Protein AF-A0A9E1YYR1-F1 (afdb_monomer_lite)

Secondary structure (DSSP, 8-state):
--------------PPPP-----STT-----GGGHHHHHHHHHHHHHHHHTT--

Structure (mmCIF, N/CA/C/O backbone):
data_AF-A0A9E1YYR1-F1
#
_entry.id   AF-A0A9E1YYR1-F1
#
loop_
_atom_site.group_PDB
_atom_site.id
_atom_site.type_symbol
_atom_site.label_atom_id
_atom_site.label_alt_id
_atom_site.label_comp_id
_atom_site.label_asym_id
_atom_site.label_entity_id
_atom_site.label_seq_id
_atom_site.pdbx_PDB_ins_code
_atom_site.Cartn_x
_atom_site.Cartn_y
_atom_site.Cartn_z
_atom_site.occupancy
_atom_site.B_iso_or_equiv
_atom_site.auth_seq_id
_atom_site.auth_comp_id
_atom_site.auth_asym_id
_atom_site.auth_atom_id
_atom_site.pdbx_PDB_model_num
ATOM 1 N N . MET A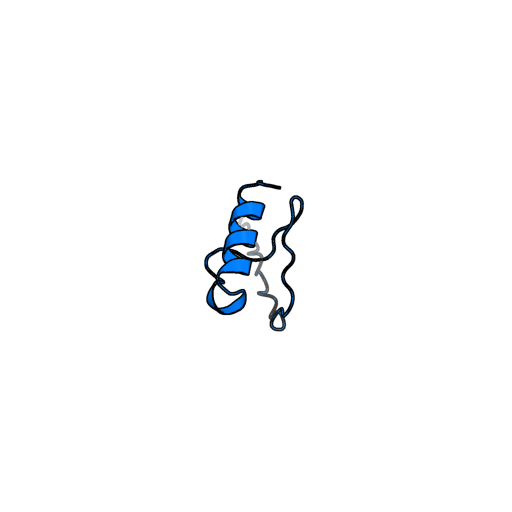 1 1 ? -37.912 24.422 -24.205 1.00 46.06 1 MET A N 1
ATOM 2 C CA . MET A 1 1 ? -37.154 23.159 -24.066 1.00 46.06 1 MET A CA 1
ATOM 3 C C . MET A 1 1 ? -36.070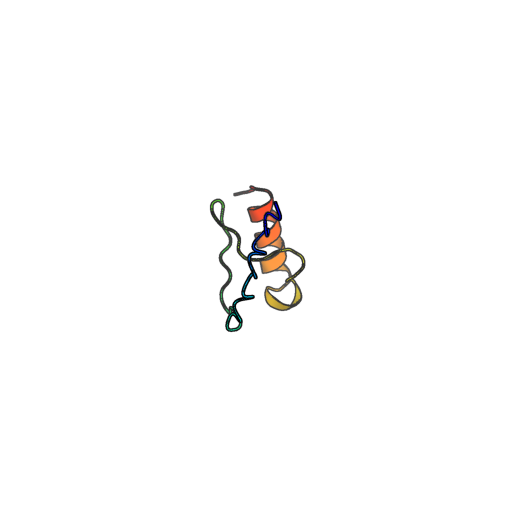 23.356 -23.015 1.00 46.06 1 MET A C 1
ATOM 5 O O . MET A 1 1 ? -35.108 24.052 -23.297 1.00 46.06 1 MET A O 1
ATOM 9 N N . ALA A 1 2 ? -36.235 22.814 -21.807 1.00 50.31 2 ALA A N 1
ATOM 10 C CA . ALA A 1 2 ? -35.208 22.854 -20.763 1.00 50.31 2 ALA A CA 1
ATOM 11 C C . ALA A 1 2 ? -34.820 21.413 -20.405 1.00 50.31 2 ALA A C 1
ATOM 13 O O . ALA A 1 2 ? -35.596 20.693 -19.781 1.00 50.31 2 ALA A O 1
ATOM 14 N N . THR A 1 3 ? -33.646 20.967 -20.849 1.00 52.69 3 THR A N 1
ATOM 15 C CA . THR A 1 3 ? -33.077 19.663 -20.488 1.00 52.69 3 THR A CA 1
ATOM 16 C C . THR A 1 3 ? -32.359 19.787 -19.146 1.00 52.69 3 THR A C 1
ATOM 18 O O . THR A 1 3 ? -31.301 20.406 -19.054 1.00 52.69 3 THR A O 1
ATOM 21 N N . ALA A 1 4 ? -32.945 19.220 -18.092 1.00 62.94 4 ALA A N 1
ATOM 22 C CA . ALA A 1 4 ? -32.366 19.204 -16.754 1.00 62.94 4 ALA A CA 1
ATOM 23 C C . ALA A 1 4 ? -31.291 18.108 -16.629 1.00 62.94 4 ALA A C 1
ATOM 25 O O . ALA A 1 4 ? -31.586 16.913 -16.629 1.00 62.94 4 ALA A O 1
ATOM 26 N N . THR A 1 5 ? -30.029 18.513 -16.484 1.00 64.56 5 THR A N 1
ATOM 27 C CA . THR A 1 5 ? -28.897 17.607 -16.245 1.00 64.56 5 THR A CA 1
ATOM 28 C C . THR A 1 5 ? -28.891 17.141 -14.785 1.00 64.56 5 THR A C 1
ATOM 30 O O . THR A 1 5 ? -28.567 17.897 -13.868 1.00 64.56 5 THR A O 1
ATOM 33 N N . ARG A 1 6 ? -29.239 15.872 -14.543 1.00 69.38 6 ARG A N 1
ATOM 34 C CA . ARG A 1 6 ? -29.216 15.248 -13.208 1.00 69.38 6 ARG A CA 1
ATOM 35 C C . ARG A 1 6 ? -27.771 15.094 -12.710 1.00 69.38 6 ARG A C 1
ATOM 37 O O . ARG A 1 6 ? -27.046 14.207 -13.151 1.00 69.38 6 ARG A O 1
ATOM 44 N N . ARG A 1 7 ? -27.349 15.922 -11.747 1.00 67.69 7 ARG A N 1
ATOM 45 C CA . ARG A 1 7 ? -26.058 15.763 -11.050 1.00 67.69 7 ARG A CA 1
ATOM 46 C C . ARG A 1 7 ? -26.067 14.500 -10.180 1.00 67.69 7 ARG A C 1
ATOM 48 O O . ARG A 1 7 ? -26.851 14.378 -9.240 1.00 67.69 7 ARG A O 1
ATOM 55 N N . LYS A 1 8 ? -25.167 13.562 -10.483 1.00 58.56 8 LYS A N 1
ATOM 56 C CA . LYS A 1 8 ? -24.930 12.336 -9.707 1.00 58.56 8 LYS A CA 1
ATOM 57 C C . LYS A 1 8 ? -24.176 12.706 -8.422 1.00 58.56 8 LYS A C 1
ATOM 59 O O . LYS A 1 8 ? -22.998 13.046 -8.466 1.00 58.56 8 LYS A O 1
ATOM 64 N N . LYS A 1 9 ? -24.867 12.686 -7.281 1.00 51.72 9 LYS A N 1
ATOM 65 C CA . LYS A 1 9 ? -24.288 12.970 -5.959 1.00 51.72 9 LYS A CA 1
ATOM 66 C C . LYS A 1 9 ? -23.474 11.749 -5.516 1.00 51.72 9 LYS A C 1
ATOM 68 O O . LYS A 1 9 ? -24.040 10.692 -5.254 1.00 51.72 9 LYS A O 1
ATOM 73 N N . THR A 1 10 ? -22.149 11.867 -5.488 1.00 60.41 10 THR A N 1
ATOM 74 C CA . THR A 1 10 ? -21.250 10.820 -4.992 1.00 60.41 10 THR A CA 1
ATOM 75 C C . THR A 1 10 ? -21.340 10.768 -3.469 1.00 60.41 10 THR A C 1
ATOM 77 O O . THR A 1 10 ? -20.847 11.636 -2.753 1.00 60.41 10 THR A O 1
ATOM 80 N N . THR A 1 11 ? -22.018 9.750 -2.948 1.00 59.69 11 THR A N 1
ATOM 81 C CA . THR A 1 11 ? -22.045 9.450 -1.516 1.00 59.69 11 THR A CA 1
ATOM 82 C C . THR A 1 11 ? -20.645 9.015 -1.080 1.00 59.69 11 THR A C 1
ATOM 84 O O . THR A 1 11 ? -20.214 7.904 -1.398 1.00 59.69 11 THR A O 1
ATOM 87 N N . LYS A 1 12 ? -19.910 9.888 -0.375 1.00 55.09 12 LYS A N 1
ATOM 88 C CA . LYS A 1 12 ? -18.657 9.517 0.299 1.00 55.09 12 LYS A CA 1
ATOM 89 C C . LYS A 1 12 ? -18.986 8.463 1.356 1.00 55.09 12 LYS A C 1
ATOM 91 O O . LYS A 1 12 ? -19.553 8.776 2.396 1.00 55.09 12 LYS A O 1
ATOM 96 N N . LYS A 1 13 ? -18.665 7.204 1.054 1.00 58.53 13 LYS A N 1
ATOM 97 C CA . LYS A 1 13 ? -18.794 6.073 1.976 1.00 58.53 13 LYS A CA 1
ATOM 98 C C . LYS A 1 13 ? -17.885 6.352 3.175 1.00 58.53 13 LYS A C 1
ATOM 100 O O . LYS A 1 13 ? -16.667 6.379 3.011 1.00 58.53 13 LYS A O 1
ATOM 105 N N . THR A 1 14 ? -18.458 6.589 4.350 1.00 56.44 14 THR A N 1
ATOM 106 C CA . THR A 1 14 ? -17.732 6.595 5.624 1.00 56.44 14 THR A CA 1
ATOM 107 C C . THR A 1 14 ? -17.209 5.182 5.842 1.00 56.44 14 THR A C 1
ATOM 109 O O . THR A 1 14 ? -17.938 4.269 6.218 1.00 56.44 14 THR A O 1
ATOM 112 N N . ARG A 1 15 ? -15.949 4.960 5.463 1.00 66.19 15 ARG A N 1
ATOM 113 C CA . ARG A 1 15 ? -15.273 3.682 5.673 1.00 66.19 15 ARG A CA 1
ATOM 114 C C . ARG A 1 15 ? -14.805 3.677 7.121 1.00 66.19 15 ARG A C 1
ATOM 116 O O . ARG A 1 15 ? -14.146 4.622 7.546 1.00 66.19 15 ARG A O 1
ATOM 123 N N . THR A 1 16 ? -15.144 2.623 7.853 1.00 77.25 16 THR A N 1
ATOM 124 C CA . THR A 1 16 ? -14.448 2.278 9.094 1.00 77.25 16 THR A CA 1
ATOM 125 C C . THR A 1 16 ? -12.936 2.311 8.844 1.00 77.25 16 THR A C 1
ATOM 127 O O . THR A 1 16 ? -12.504 1.987 7.727 1.00 77.25 16 THR A O 1
ATOM 130 N N . PRO A 1 17 ? -12.126 2.753 9.825 1.00 72.50 17 PRO A N 1
ATOM 131 C CA . PRO A 1 17 ? -10.687 2.864 9.641 1.00 72.50 17 PRO A CA 1
ATOM 132 C C . PRO A 1 17 ? -10.136 1.501 9.225 1.00 72.50 17 PRO A C 1
ATOM 134 O O . PRO A 1 17 ? -10.262 0.511 9.944 1.00 72.50 17 PRO A O 1
ATOM 137 N N . LYS A 1 18 ? -9.583 1.437 8.011 1.00 77.38 18 LYS A N 1
ATOM 138 C CA . LYS A 1 18 ? -8.953 0.220 7.510 1.00 77.38 18 LYS A CA 1
ATOM 139 C C . LYS A 1 18 ? -7.675 -0.016 8.300 1.00 77.38 18 LYS A C 1
ATOM 141 O O . LYS A 1 18 ? -6.762 0.799 8.237 1.00 77.38 18 LYS A O 1
ATOM 146 N N . MET A 1 19 ? -7.635 -1.135 9.015 1.00 82.25 19 MET A N 1
ATOM 147 C CA . MET A 1 19 ? -6.459 -1.601 9.755 1.00 82.25 19 MET A CA 1
ATOM 148 C C . MET A 1 19 ? -5.540 -2.486 8.906 1.00 82.25 19 MET A C 1
ATOM 150 O O . MET A 1 19 ? -4.421 -2.776 9.310 1.00 82.25 19 MET A O 1
ATOM 154 N N . THR A 1 20 ? -5.993 -2.909 7.724 1.00 81.56 20 THR A N 1
ATOM 155 C CA . THR A 1 20 ? -5.236 -3.791 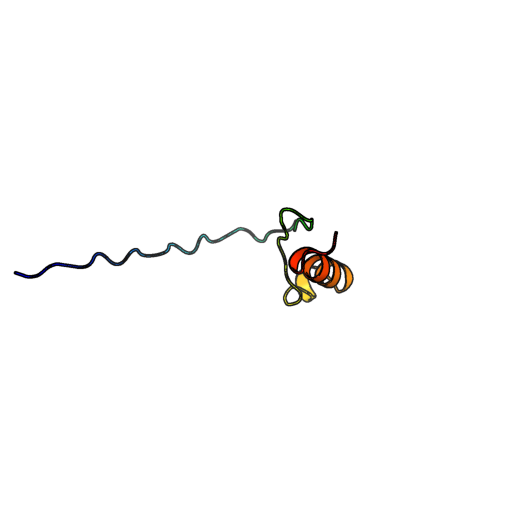6.831 1.00 81.56 20 THR A CA 1
ATOM 156 C C . THR A 1 20 ? -5.172 -3.178 5.440 1.00 81.56 20 THR A C 1
ATOM 158 O O . THR A 1 20 ? -6.191 -2.753 4.886 1.00 81.56 20 THR A O 1
ATOM 161 N N . TYR A 1 21 ? -3.961 -3.136 4.895 1.00 84.81 21 TYR A N 1
ATOM 162 C CA . TYR A 1 21 ? -3.641 -2.582 3.588 1.00 84.81 21 TYR A CA 1
ATOM 163 C C . TYR A 1 21 ? -2.896 -3.653 2.795 1.00 84.81 21 TYR A C 1
ATOM 165 O O . TYR A 1 21 ? -1.921 -4.214 3.284 1.00 84.81 21 TYR A O 1
ATOM 173 N N . CYS A 1 22 ? -3.405 -3.989 1.612 1.00 84.88 22 CYS A N 1
ATOM 174 C CA . CYS A 1 22 ? -2.795 -4.987 0.739 1.00 84.88 22 CYS A CA 1
ATOM 175 C C . CYS A 1 22 ? -1.818 -4.303 -0.214 1.00 84.88 22 CYS A C 1
ATOM 177 O O 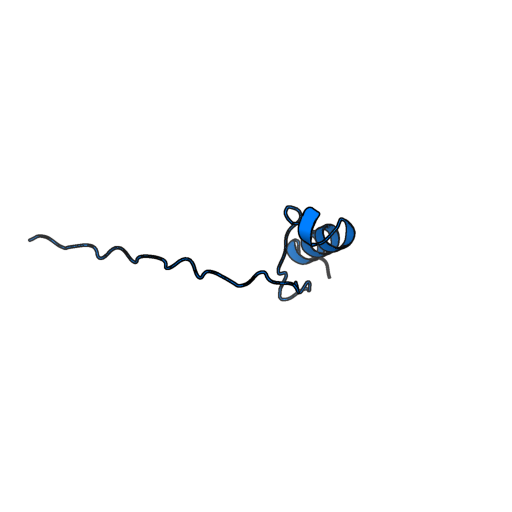. CYS A 1 22 ? -2.148 -3.257 -0.766 1.00 84.88 22 CYS A O 1
ATOM 179 N N . TRP A 1 23 ? -0.662 -4.912 -0.451 1.00 83.31 23 TRP A N 1
ATOM 180 C CA . TRP A 1 23 ? 0.330 -4.436 -1.415 1.00 83.31 23 TRP A CA 1
ATOM 181 C C . TRP A 1 23 ? 0.725 -5.616 -2.296 1.00 83.31 23 TRP A C 1
ATOM 183 O O . TRP A 1 23 ? 1.013 -6.696 -1.778 1.00 83.31 23 TRP A O 1
ATOM 193 N N . GLY A 1 24 ? 0.692 -5.436 -3.612 1.00 80.25 24 GLY A N 1
ATOM 194 C CA . GLY A 1 24 ? 1.055 -6.483 -4.559 1.00 80.25 24 GLY A CA 1
ATOM 195 C C . GLY A 1 24 ? 0.797 -6.065 -5.999 1.00 80.25 24 GLY A C 1
ATOM 196 O O . GLY A 1 24 ? 0.067 -5.107 -6.246 1.00 80.25 24 GLY A O 1
ATOM 197 N N . ALA A 1 25 ? 1.353 -6.822 -6.946 1.00 74.31 25 ALA A N 1
ATOM 198 C CA . ALA A 1 25 ? 1.372 -6.477 -8.372 1.00 74.31 25 ALA A CA 1
ATOM 199 C C . ALA A 1 25 ? -0.012 -6.170 -8.977 1.00 74.31 25 ALA A C 1
ATOM 201 O O . ALA A 1 25 ? -0.131 -5.375 -9.902 1.00 74.31 25 ALA A O 1
ATOM 202 N N . SER A 1 26 ? -1.076 -6.796 -8.465 1.00 76.69 26 SER A N 1
ATOM 203 C CA . SER A 1 26 ? -2.442 -6.594 -8.968 1.00 76.69 26 SER A CA 1
ATOM 204 C C . SER A 1 26 ? -3.219 -5.515 -8.216 1.00 76.69 26 SER A C 1
ATOM 206 O O . SER A 1 26 ? -4.224 -5.015 -8.725 1.00 76.69 26 SER A O 1
ATOM 208 N N . LYS A 1 27 ? -2.836 -5.214 -6.968 1.00 78.31 27 LYS A N 1
ATOM 209 C CA . LYS A 1 27 ? -3.589 -4.301 -6.110 1.00 78.31 27 LYS A CA 1
ATOM 210 C C . LYS A 1 27 ? -2.746 -3.786 -4.953 1.00 78.31 27 LYS A C 1
ATOM 212 O O . LYS A 1 27 ? -2.409 -4.534 -4.036 1.00 78.31 27 LYS A O 1
ATOM 217 N N . THR A 1 28 ? -2.563 -2.475 -4.952 1.00 82.75 28 THR A N 1
ATOM 218 C CA . THR A 1 28 ? -1.966 -1.743 -3.843 1.00 82.75 28 THR A CA 1
ATOM 219 C C . THR A 1 28 ? -3.005 -0.825 -3.227 1.00 82.75 28 THR A C 1
ATOM 221 O O . THR A 1 28 ? -3.573 0.054 -3.870 1.00 82.75 28 THR A O 1
ATOM 224 N N . GLU A 1 29 ? -3.303 -1.068 -1.959 1.00 82.25 29 GLU A N 1
ATOM 225 C CA . GLU A 1 29 ? -4.041 -0.155 -1.109 1.00 82.25 29 GLU A CA 1
ATOM 226 C C . GLU A 1 29 ? -3.038 0.544 -0.196 1.00 82.25 29 GLU A C 1
ATOM 228 O O . GLU A 1 29 ? -2.443 -0.082 0.674 1.00 82.25 29 GLU A O 1
ATOM 233 N N . GLY A 1 30 ? -2.872 1.853 -0.361 1.00 78.62 30 GLY A N 1
ATOM 234 C CA . GLY A 1 30 ? -1.854 2.597 0.377 1.00 78.62 30 GLY A CA 1
ATOM 235 C C . GLY A 1 30 ? -0.925 3.335 -0.568 1.00 78.62 30 GLY A C 1
ATOM 236 O O . GLY A 1 30 ? -0.852 3.002 -1.740 1.00 78.62 30 GLY A O 1
ATOM 237 N N . ASP A 1 31 ? -0.255 4.356 -0.049 1.00 81.19 31 ASP A N 1
ATOM 238 C CA . ASP A 1 31 ? 0.592 5.259 -0.826 1.00 81.19 31 ASP A CA 1
ATOM 239 C C . ASP A 1 31 ? 1.698 5.788 0.096 1.00 81.19 31 ASP A C 1
ATOM 241 O O . ASP A 1 31 ? 1.555 5.723 1.326 1.00 81.19 31 ASP A O 1
ATOM 245 N N . ALA A 1 32 ? 2.745 6.395 -0.473 1.00 82.12 32 ALA A N 1
ATOM 246 C CA . ALA A 1 32 ? 3.821 7.047 0.285 1.00 82.12 32 ALA A CA 1
ATOM 247 C C . ALA A 1 32 ? 3.310 8.047 1.337 1.00 82.12 32 ALA A C 1
ATOM 249 O O . ALA A 1 32 ? 3.910 8.222 2.397 1.00 82.12 32 ALA A O 1
ATOM 250 N N . THR A 1 33 ? 2.176 8.692 1.055 1.00 83.00 33 THR A N 1
ATOM 251 C CA . THR A 1 33 ? 1.542 9.692 1.923 1.00 83.00 33 THR A CA 1
ATOM 252 C C . THR A 1 33 ? 0.962 9.093 3.203 1.00 83.00 33 THR A C 1
ATOM 254 O O . THR A 1 33 ? 0.818 9.800 4.194 1.00 83.00 33 THR A O 1
ATOM 257 N N . LYS A 1 34 ? 0.690 7.781 3.244 1.00 83.50 34 LYS A N 1
ATOM 258 C CA . LYS A 1 34 ? 0.180 7.083 4.436 1.00 83.50 34 LYS A CA 1
ATOM 259 C C . LYS A 1 34 ? 1.303 6.604 5.365 1.00 83.50 34 LYS A C 1
ATOM 261 O O . LYS A 1 34 ? 1.114 5.639 6.098 1.00 83.50 34 LYS A O 1
ATOM 266 N N . LYS A 1 35 ? 2.465 7.266 5.365 1.00 84.31 35 LYS A N 1
ATOM 267 C CA . LYS A 1 35 ? 3.646 6.884 6.160 1.00 84.31 35 LYS A CA 1
ATOM 268 C C . LYS A 1 35 ? 3.377 6.828 7.666 1.00 84.31 35 LYS A C 1
ATOM 270 O O . LYS A 1 35 ? 3.914 5.958 8.340 1.00 84.31 35 LYS A O 1
ATOM 275 N N . GLU A 1 36 ? 2.520 7.706 8.178 1.00 85.69 36 GLU A N 1
ATOM 276 C CA . GLU A 1 36 ? 2.121 7.719 9.593 1.00 85.69 36 GLU A CA 1
ATOM 277 C C . GLU A 1 36 ? 1.213 6.533 9.962 1.00 85.69 36 GLU A C 1
ATOM 279 O O . GLU A 1 36 ? 1.234 6.066 11.094 1.00 85.69 36 GLU A O 1
ATOM 284 N N . LEU A 1 37 ? 0.450 6.010 8.995 1.00 86.06 37 LEU A N 1
ATOM 285 C CA . LEU A 1 37 ? -0.477 4.886 9.178 1.00 86.06 37 LEU A CA 1
ATOM 286 C C . LEU A 1 37 ? 0.158 3.523 8.861 1.00 86.06 37 LEU A C 1
ATOM 288 O O . LEU A 1 37 ? -0.161 2.532 9.508 1.00 86.06 37 LEU A O 1
ATOM 292 N N . LEU A 1 38 ? 1.025 3.459 7.848 1.00 85.00 38 LEU A N 1
ATOM 293 C CA . LEU A 1 38 ? 1.648 2.230 7.333 1.00 85.00 38 LEU A CA 1
ATOM 294 C C . LEU A 1 38 ? 3.092 2.039 7.822 1.00 85.00 38 LEU A C 1
ATOM 296 O O . LEU A 1 38 ? 3.691 0.984 7.605 1.00 85.00 38 LEU A O 1
ATOM 300 N N . GLY A 1 39 ? 3.679 3.068 8.435 1.00 89.25 39 GLY A N 1
ATOM 301 C CA . GLY A 1 39 ? 5.103 3.130 8.741 1.00 89.25 39 GLY A CA 1
ATOM 302 C C . GLY A 1 39 ? 5.976 3.342 7.497 1.00 89.25 39 GLY A C 1
ATOM 303 O O . GLY A 1 39 ? 5.525 3.286 6.352 1.00 89.25 39 GLY A O 1
ATOM 304 N N . GLY A 1 40 ? 7.276 3.567 7.716 1.00 89.06 40 GLY A N 1
ATOM 305 C CA . GLY A 1 40 ? 8.233 3.818 6.628 1.00 89.06 40 GLY A CA 1
ATOM 306 C C . GLY A 1 40 ? 8.388 2.647 5.651 1.00 89.06 40 GLY A C 1
ATOM 307 O O . GLY A 1 40 ? 8.483 2.864 4.447 1.00 89.06 40 GLY A O 1
ATOM 308 N N . LYS A 1 41 ? 8.356 1.408 6.155 1.00 87.56 41 LYS A N 1
ATOM 309 C CA . LYS A 1 41 ? 8.506 0.196 5.336 1.00 87.56 41 LYS A CA 1
ATOM 310 C C . LYS A 1 41 ? 7.244 -0.114 4.525 1.00 87.56 41 LYS A C 1
ATOM 312 O O . LYS A 1 41 ? 7.347 -0.416 3.342 1.00 87.56 41 LYS A O 1
ATOM 317 N N . GLY A 1 42 ? 6.064 0.020 5.137 1.00 86.94 42 GLY A N 1
ATOM 318 C CA . GLY A 1 42 ? 4.783 -0.176 4.451 1.00 86.94 42 GLY A CA 1
ATOM 319 C C . GLY A 1 42 ? 4.534 0.878 3.371 1.00 86.94 42 GLY A C 1
ATOM 320 O O . GLY A 1 42 ? 4.081 0.543 2.282 1.00 86.94 42 GLY A O 1
ATOM 321 N N . ALA A 1 43 ? 4.907 2.136 3.626 1.00 88.88 43 ALA A N 1
ATOM 322 C CA . ALA A 1 43 ? 4.834 3.203 2.627 1.00 88.88 43 ALA A CA 1
ATOM 323 C C . ALA A 1 43 ? 5.779 2.969 1.435 1.00 88.88 43 ALA A C 1
ATOM 325 O O . ALA A 1 43 ? 5.394 3.231 0.299 1.00 88.88 43 ALA A O 1
ATOM 326 N N . ASN A 1 44 ? 6.989 2.449 1.677 1.00 89.62 44 ASN A N 1
ATOM 327 C CA . ASN A 1 44 ? 7.934 2.129 0.607 1.00 89.62 44 ASN A CA 1
ATOM 328 C C . ASN A 1 44 ? 7.470 0.925 -0.233 1.00 89.62 44 ASN A C 1
ATOM 330 O O . ASN A 1 44 ? 7.504 1.002 -1.454 1.00 89.62 44 ASN A O 1
ATOM 334 N N . LEU A 1 45 ? 6.941 -0.132 0.396 1.00 88.25 45 LEU A N 1
ATOM 335 C CA . LEU A 1 45 ? 6.334 -1.263 -0.322 1.00 88.25 45 LEU A CA 1
ATOM 336 C C . LEU A 1 45 ? 5.118 -0.836 -1.153 1.00 88.25 45 LEU A C 1
ATOM 338 O O . LEU A 1 45 ? 4.956 -1.283 -2.287 1.00 88.25 45 LEU A O 1
ATOM 342 N N . ALA A 1 46 ? 4.271 0.044 -0.614 1.00 87.62 46 ALA A N 1
ATOM 343 C CA . ALA A 1 46 ? 3.145 0.595 -1.357 1.00 87.62 46 ALA A CA 1
ATOM 344 C C . ALA A 1 46 ? 3.613 1.414 -2.575 1.00 87.62 46 ALA A C 1
ATOM 346 O O . ALA A 1 46 ? 3.059 1.254 -3.652 1.00 87.62 46 ALA A O 1
ATOM 347 N N . GLU A 1 47 ? 4.665 2.225 -2.443 1.00 87.44 47 GLU A N 1
ATOM 348 C CA . GLU A 1 47 ? 5.293 2.917 -3.581 1.00 87.44 47 GLU A CA 1
ATOM 349 C C . GLU A 1 47 ? 5.820 1.940 -4.629 1.00 87.44 47 GLU A C 1
ATOM 351 O O . GLU A 1 47 ? 5.415 2.026 -5.783 1.00 87.44 47 GLU A O 1
ATOM 356 N N . MET A 1 48 ? 6.655 0.977 -4.221 1.00 87.50 48 MET A N 1
ATOM 357 C CA . MET A 1 48 ? 7.268 -0.005 -5.124 1.00 87.50 48 MET A CA 1
ATOM 358 C C . MET A 1 48 ? 6.211 -0.790 -5.909 1.00 87.50 48 MET A C 1
ATOM 360 O O . MET A 1 48 ? 6.298 -0.912 -7.128 1.00 87.50 48 MET A O 1
ATOM 364 N N . THR A 1 49 ? 5.163 -1.248 -5.226 1.00 85.75 49 THR A N 1
ATOM 365 C CA . THR A 1 49 ? 4.068 -1.987 -5.869 1.00 85.75 49 THR A CA 1
ATOM 366 C C . THR A 1 49 ? 3.159 -1.087 -6.714 1.00 85.75 49 THR A C 1
ATOM 368 O O . THR A 1 49 ? 2.634 -1.542 -7.727 1.00 85.75 49 THR A O 1
ATOM 371 N N . SER A 1 50 ? 2.998 0.194 -6.358 1.00 82.50 50 SER A N 1
ATOM 372 C CA . SER A 1 50 ? 2.220 1.173 -7.138 1.00 82.50 50 SER A CA 1
ATOM 373 C C . SER A 1 50 ? 2.907 1.548 -8.457 1.00 82.50 50 SER A C 1
ATOM 375 O O . SER A 1 50 ? 2.236 1.713 -9.475 1.00 82.50 50 SER A O 1
ATOM 377 N N . ILE A 1 51 ? 4.246 1.602 -8.478 1.00 84.56 51 ILE A N 1
ATOM 378 C CA . ILE A 1 51 ? 5.034 1.821 -9.705 1.00 84.56 51 ILE A CA 1
ATOM 379 C C . ILE A 1 51 ? 5.226 0.548 -10.548 1.00 84.56 51 ILE A C 1
ATOM 381 O O . ILE A 1 51 ? 5.908 0.586 -11.570 1.00 84.56 51 ILE A O 1
ATOM 385 N N . GLY A 1 52 ? 4.611 -0.573 -10.155 1.00 76.00 52 GLY A N 1
ATOM 386 C CA . GLY A 1 52 ? 4.641 -1.824 -10.914 1.00 76.00 52 GLY A CA 1
ATOM 387 C C . GLY A 1 52 ? 5.928 -2.634 -10.755 1.00 76.00 52 GLY A C 1
ATOM 388 O O . GLY A 1 52 ? 6.200 -3.49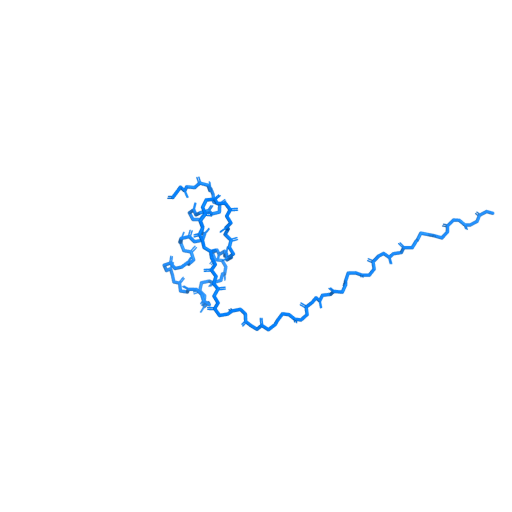4 -11.594 1.00 76.00 52 GLY A O 1
ATOM 389 N N . LEU A 1 53 ? 6.715 -2.383 -9.703 1.00 69.88 53 LEU A N 1
ATOM 390 C CA . LEU A 1 53 ? 7.794 -3.289 -9.319 1.00 69.88 53 LEU A CA 1
ATOM 391 C C . LEU A 1 53 ? 7.194 -4.473 -8.534 1.00 69.88 53 LEU A C 1
ATOM 393 O O . LEU A 1 53 ? 6.357 -4.242 -7.655 1.00 69.88 53 LEU A O 1
ATOM 397 N N . PRO A 1 54 ? 7.565 -5.722 -8.873 1.00 63.34 54 PRO A N 1
ATOM 398 C CA . PRO A 1 54 ? 7.092 -6.916 -8.174 1.00 63.34 54 PRO A CA 1
ATOM 399 C C . PRO A 1 54 ? 7.558 -6.978 -6.715 1.00 63.34 54 PRO A C 1
ATOM 401 O O . PRO A 1 54 ? 8.690 -6.525 -6.423 1.00 63.34 54 PRO A O 1
#

pLDDT: mean 75.79, std 12.15, range [46.06, 89.62]

Foldseek 3Di:
D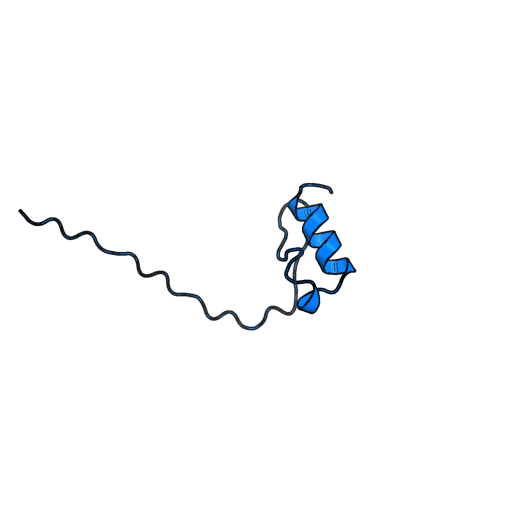DDDDDDDDDDPPPDDPDLDFDAAQVDGDAELVCCVNLNPVRNVSSHCSVVRHD

Sequence (54 aa):
MATATRRKKTTKKTRTPKMTYCWGASKTEGDATKKELLGGKGANLAEMTSIGLP

Radius of gyration: 17.45 Å; chains: 1; bounding box: 46×30×34 Å